Protein AF-A0A831L2P1-F1 (afdb_monomer_lite)

pLDDT: mean 89.71, std 12.16, range [40.91, 97.25]

Foldseek 3Di:
DDDDDDDLLVLLLVLLQCLVVDPDPVSNVVSLVSSAVSVVVLVVPPVSLVVSLVVLVPDDPVSNVSSCVSCVVRPVVNVVSNPDDDD

Secondary structure (DSSP, 8-state):
-------HHHHHHHHHHHGGG---HHHHHHHHHHHHHHHHHHHT-HHHHHHHHHHHHHS-HHHHHHHHHHHHHH-GGGGGTTTPPP-

Radius of gyration: 12.86 Å; chains: 1; bounding box: 35×36×32 Å

Structure (mmCIF, N/CA/C/O backbone):
data_AF-A0A831L2P1-F1
#
_entry.id   AF-A0A831L2P1-F1
#
loop_
_atom_site.group_PDB
_atom_site.id
_atom_site.type_symbol
_atom_site.label_atom_id
_atom_site.label_alt_id
_atom_site.label_comp_id
_atom_site.label_asym_id
_atom_site.label_entity_id
_atom_site.label_seq_id
_atom_site.pdbx_PDB_ins_code
_atom_site.Cartn_x
_atom_site.Cartn_y
_atom_site.Cartn_z
_atom_site.occupancy
_atom_site.B_iso_or_equiv
_atom_site.auth_seq_id
_atom_site.auth_comp_id
_atom_site.auth_asym_id
_atom_site.auth_atom_id
_atom_site.pdbx_PDB_model_num
ATOM 1 N N . TYR A 1 1 ? -3.470 -22.714 -20.855 1.00 65.56 1 TYR A N 1
ATOM 2 C CA . TYR A 1 1 ? -3.230 -22.768 -19.398 1.00 65.56 1 TYR A CA 1
ATOM 3 C C . TYR A 1 1 ? -3.878 -21.559 -18.740 1.00 65.56 1 TYR A C 1
ATOM 5 O O . TYR A 1 1 ? -3.532 -20.449 -19.116 1.00 65.56 1 TYR A O 1
ATOM 13 N N . ASN A 1 2 ? -4.807 -21.756 -17.796 1.00 81.56 2 ASN A N 1
ATOM 14 C CA . ASN A 1 2 ? -5.382 -20.666 -16.995 1.00 81.56 2 ASN A CA 1
ATOM 15 C C . ASN A 1 2 ? -4.628 -20.561 -15.668 1.00 81.56 2 ASN A C 1
ATOM 17 O O . ASN A 1 2 ? -4.731 -21.452 -14.826 1.00 81.56 2 ASN A O 1
ATOM 21 N N . ILE A 1 3 ? -3.868 -19.482 -15.489 1.00 87.69 3 ILE A N 1
ATOM 22 C CA . ILE A 1 3 ? -3.144 -19.204 -14.247 1.00 87.69 3 ILE A CA 1
ATOM 23 C C . ILE A 1 3 ? -4.005 -18.264 -13.404 1.00 87.69 3 ILE A C 1
ATOM 25 O O . ILE A 1 3 ? -4.401 -17.197 -13.866 1.00 87.69 3 ILE A O 1
ATOM 29 N N . ARG A 1 4 ? -4.293 -18.662 -12.162 1.00 90.31 4 ARG A N 1
ATOM 30 C CA . ARG A 1 4 ? -4.984 -17.809 -11.191 1.00 90.31 4 ARG A CA 1
ATOM 31 C C . ARG A 1 4 ? -3.953 -16.975 -10.442 1.00 90.31 4 ARG A C 1
ATOM 33 O O . ARG A 1 4 ? -3.062 -17.529 -9.802 1.00 90.31 4 ARG A O 1
ATOM 40 N N . VAL A 1 5 ? -4.092 -15.659 -10.510 1.00 89.69 5 VAL A N 1
ATOM 41 C CA . VAL A 1 5 ? -3.248 -14.699 -9.792 1.00 89.69 5 VAL A CA 1
ATOM 42 C C . VAL A 1 5 ? -4.133 -13.727 -9.014 1.00 89.69 5 VAL A C 1
ATOM 44 O O . VAL A 1 5 ? -5.270 -13.497 -9.425 1.00 89.69 5 VAL A O 1
ATOM 47 N N . PRO A 1 6 ? -3.658 -13.186 -7.880 1.00 91.75 6 PRO A N 1
ATOM 48 C CA . PRO A 1 6 ? -4.396 -12.154 -7.167 1.00 91.75 6 PRO A CA 1
ATOM 49 C C . PRO A 1 6 ? -4.525 -10.889 -8.018 1.00 91.75 6 PRO A C 1
ATOM 51 O O . PRO A 1 6 ? -3.628 -10.573 -8.805 1.00 91.75 6 PRO A O 1
ATOM 54 N N . GLU A 1 7 ? -5.599 -10.134 -7.785 1.00 95.44 7 GLU A N 1
ATOM 55 C CA . GLU A 1 7 ? -5.740 -8.787 -8.339 1.00 95.44 7 GLU A CA 1
ATOM 56 C C . GLU A 1 7 ? -4.527 -7.920 -7.949 1.00 95.44 7 GLU A C 1
ATOM 58 O O . GLU A 1 7 ? -4.033 -7.996 -6.810 1.00 95.44 7 GLU A O 1
ATOM 63 N N . PRO A 1 8 ? -4.016 -7.094 -8.873 1.00 95.56 8 PRO A N 1
ATOM 64 C CA . PRO A 1 8 ? -2.768 -6.371 -8.671 1.00 95.56 8 PRO A CA 1
ATOM 65 C C . PRO A 1 8 ? -2.853 -5.348 -7.526 1.00 95.56 8 PRO A C 1
ATOM 67 O O . PRO A 1 8 ? -1.875 -5.166 -6.802 1.00 95.56 8 PRO A O 1
ATOM 70 N N . GLU A 1 9 ? -4.016 -4.739 -7.289 1.00 96.06 9 GLU A N 1
ATOM 71 C CA . GLU A 1 9 ? -4.278 -3.821 -6.173 1.00 96.06 9 GLU A CA 1
ATOM 72 C C . GLU A 1 9 ? -4.136 -4.533 -4.826 1.00 96.06 9 GLU A C 1
ATOM 74 O O . GLU A 1 9 ? -3.427 -4.064 -3.931 1.00 96.06 9 GLU A O 1
ATOM 79 N N . VAL A 1 10 ? -4.765 -5.708 -4.703 1.00 96.31 10 VAL A N 1
ATOM 80 C CA . VAL A 1 10 ? -4.680 -6.555 -3.505 1.00 96.31 10 VAL A CA 1
ATOM 81 C C . VAL A 1 10 ? -3.227 -6.938 -3.255 1.00 96.31 10 VAL A C 1
ATOM 83 O O . VAL A 1 10 ? -2.744 -6.876 -2.121 1.00 96.31 10 VAL A O 1
ATOM 86 N N . PHE A 1 11 ? -2.503 -7.284 -4.319 1.00 97.00 11 PHE A N 1
ATOM 87 C CA . PHE A 1 11 ? -1.097 -7.636 -4.220 1.00 97.00 11 PHE A CA 1
ATOM 88 C C . PHE A 1 11 ? -0.242 -6.460 -3.731 1.00 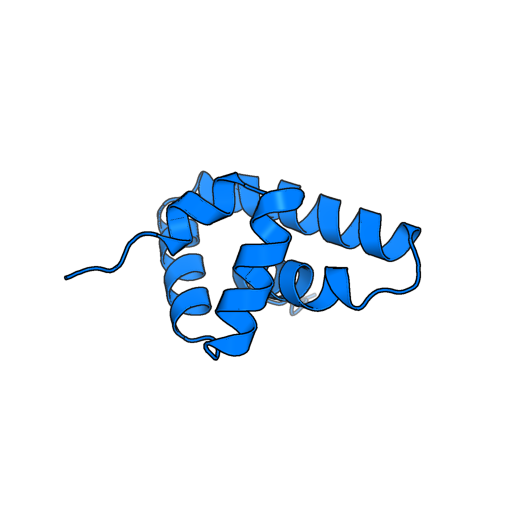97.00 11 PHE A C 1
ATOM 90 O O . PHE A 1 11 ? 0.548 -6.643 -2.806 1.00 97.00 11 PHE A O 1
ATOM 97 N N . VAL A 1 12 ? -0.426 -5.248 -4.264 1.00 96.12 12 VAL A N 1
ATOM 98 C CA . VAL A 1 12 ? 0.290 -4.040 -3.804 1.00 96.12 12 VAL A CA 1
ATOM 99 C C . VAL A 1 12 ? 0.014 -3.759 -2.323 1.00 96.12 12 VAL A C 1
ATOM 101 O O . VAL A 1 12 ? 0.958 -3.592 -1.544 1.00 96.12 12 VAL A O 1
ATOM 104 N N . LEU A 1 13 ? -1.257 -3.759 -1.907 1.00 95.69 13 LEU A N 1
ATOM 105 C CA . LEU A 1 13 ? -1.642 -3.509 -0.513 1.00 95.69 13 LEU A CA 1
ATOM 106 C C . LEU A 1 13 ? -1.048 -4.559 0.436 1.00 95.69 13 LEU A C 1
ATOM 108 O O . LEU A 1 13 ? -0.506 -4.213 1.492 1.00 95.69 13 LEU A O 1
ATOM 112 N N . LEU A 1 14 ? -1.064 -5.834 0.033 1.00 96.62 14 LEU A N 1
ATOM 113 C CA . LEU A 1 14 ? -0.436 -6.920 0.781 1.00 96.62 14 LEU A CA 1
ATOM 114 C C . LEU A 1 14 ? 1.076 -6.705 0.918 1.00 96.62 14 LEU A C 1
ATOM 116 O O . LEU A 1 14 ? 1.618 -6.865 2.014 1.00 96.62 14 LEU A O 1
ATOM 120 N N . LYS A 1 15 ? 1.764 -6.320 -0.164 1.00 96.25 15 LYS A N 1
ATOM 121 C CA . LYS A 1 15 ? 3.212 -6.064 -0.144 1.00 96.25 15 LYS A CA 1
ATOM 122 C C . LYS A 1 15 ? 3.579 -4.970 0.844 1.00 96.25 15 LYS A C 1
ATOM 124 O O . LYS A 1 15 ? 4.481 -5.172 1.656 1.00 96.25 15 LYS A O 1
ATOM 129 N N . LEU A 1 16 ? 2.829 -3.872 0.861 1.00 95.44 16 LEU A N 1
ATOM 130 C CA . LEU A 1 16 ? 3.025 -2.787 1.824 1.00 95.44 16 LEU A CA 1
ATOM 131 C C . LEU A 1 16 ? 2.764 -3.232 3.269 1.00 95.44 16 LEU A C 1
ATOM 133 O O . LEU A 1 16 ? 3.462 -2.795 4.185 1.00 95.44 16 LEU A O 1
ATOM 137 N N . LEU A 1 17 ? 1.802 -4.131 3.488 1.00 95.44 17 LEU A N 1
ATOM 138 C CA . LEU A 1 17 ? 1.490 -4.653 4.817 1.00 95.44 17 LEU A CA 1
ATOM 139 C C . LEU A 1 17 ? 2.595 -5.576 5.366 1.00 95.44 17 LEU A C 1
ATOM 141 O O . LEU A 1 17 ? 2.908 -5.517 6.561 1.00 95.44 17 LEU A O 1
ATOM 145 N N . ILE A 1 18 ? 3.190 -6.422 4.516 1.00 95.88 18 ILE A N 1
ATOM 146 C CA . ILE A 1 18 ? 4.186 -7.425 4.935 1.00 95.88 18 ILE A CA 1
ATOM 147 C C . ILE A 1 18 ? 5.629 -6.918 4.916 1.00 95.88 18 ILE A C 1
ATOM 149 O O . ILE A 1 18 ? 6.445 -7.439 5.674 1.00 95.88 18 ILE A O 1
ATOM 153 N N . LEU A 1 19 ? 5.953 -5.910 4.100 1.00 95.19 19 LEU A N 1
ATOM 154 C CA . LEU A 1 19 ? 7.288 -5.306 3.995 1.00 95.19 19 LEU A CA 1
ATOM 155 C C . LEU A 1 19 ? 7.951 -5.040 5.362 1.00 95.19 19 LEU A C 1
ATOM 157 O O . LEU A 1 19 ? 9.065 -5.526 5.573 1.00 95.19 19 LEU A O 1
ATOM 161 N N . PRO A 1 20 ? 7.298 -4.379 6.342 1.00 93.56 20 PRO A N 1
ATOM 162 C CA . PRO A 1 20 ? 7.906 -4.115 7.651 1.00 93.56 20 PRO A CA 1
ATOM 163 C C . PRO A 1 20 ? 8.095 -5.371 8.517 1.00 93.56 20 PRO A C 1
ATOM 165 O O . PRO A 1 20 ? 8.737 -5.298 9.559 1.00 93.56 20 PRO A O 1
ATOM 168 N N . ARG A 1 21 ? 7.517 -6.514 8.127 1.00 94.31 21 ARG A N 1
ATOM 169 C CA . ARG A 1 21 ? 7.644 -7.805 8.825 1.00 94.31 21 ARG A CA 1
ATOM 170 C C . ARG A 1 21 ? 8.753 -8.684 8.235 1.00 94.31 21 ARG A C 1
ATOM 172 O O . ARG A 1 21 ? 9.096 -9.707 8.822 1.00 94.31 21 ARG A O 1
ATOM 179 N N . ARG A 1 22 ? 9.317 -8.325 7.075 1.00 95.00 22 ARG A N 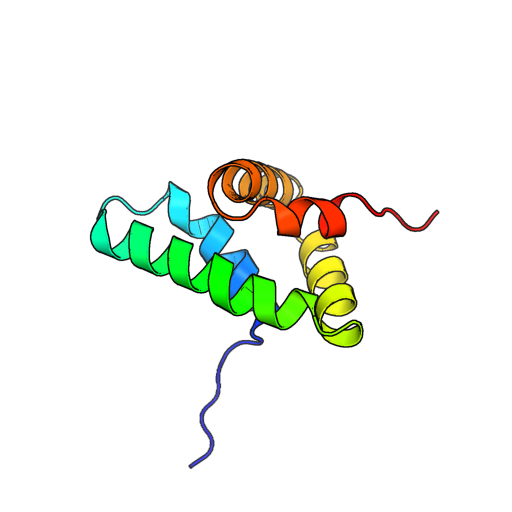1
ATOM 180 C CA . ARG A 1 22 ? 10.416 -9.076 6.450 1.00 95.00 22 ARG A CA 1
ATOM 181 C C . ARG A 1 22 ? 11.708 -8.861 7.232 1.00 95.00 22 ARG A C 1
ATOM 183 O O . ARG A 1 22 ? 12.127 -7.720 7.381 1.00 95.00 22 ARG A O 1
ATOM 190 N N . LYS A 1 23 ? 12.350 -9.943 7.684 1.00 95.25 23 LYS A N 1
ATOM 191 C CA . LYS A 1 23 ? 13.702 -9.913 8.280 1.00 95.25 23 LYS A CA 1
ATOM 192 C C . LYS A 1 23 ? 14.799 -9.840 7.211 1.00 95.25 23 LYS A C 1
ATOM 194 O O . LYS A 1 23 ? 15.775 -9.125 7.377 1.00 95.25 23 LYS A O 1
ATOM 199 N N . ASP A 1 24 ? 14.589 -10.547 6.106 1.00 97.25 24 ASP A N 1
ATOM 200 C CA . ASP A 1 24 ? 15.486 -10.598 4.952 1.00 97.25 24 ASP A CA 1
ATOM 201 C C . ASP A 1 24 ? 15.433 -9.286 4.149 1.00 97.25 24 ASP A C 1
ATOM 203 O O . ASP A 1 24 ? 14.366 -8.878 3.674 1.00 97.25 24 ASP A O 1
ATOM 207 N N . ASN A 1 25 ? 16.590 -8.633 4.007 1.00 94.81 25 ASN A N 1
ATOM 208 C CA . ASN A 1 25 ? 16.712 -7.347 3.321 1.00 94.81 25 ASN A CA 1
ATOM 209 C C . ASN A 1 25 ? 16.438 -7.449 1.815 1.00 94.81 25 ASN A C 1
ATOM 211 O O . ASN A 1 25 ? 15.752 -6.580 1.278 1.00 94.81 25 ASN A O 1
ATOM 215 N N . ALA A 1 26 ? 16.890 -8.508 1.139 1.00 96.06 26 ALA A N 1
ATOM 216 C CA . ALA A 1 26 ? 16.663 -8.683 -0.295 1.00 96.06 26 ALA A CA 1
ATOM 217 C C . ALA A 1 26 ? 15.167 -8.857 -0.597 1.00 96.06 26 ALA A C 1
ATOM 219 O O . ALA A 1 26 ? 14.618 -8.213 -1.495 1.00 96.06 26 ALA A O 1
ATOM 220 N N . LYS A 1 27 ? 14.462 -9.654 0.216 1.00 94.88 27 LYS A N 1
ATOM 221 C CA . LYS A 1 27 ? 13.000 -9.804 0.123 1.00 94.88 27 LYS A CA 1
ATOM 222 C C . LYS A 1 27 ? 12.280 -8.493 0.422 1.00 94.88 27 LYS A C 1
ATOM 224 O O . LYS A 1 27 ? 11.314 -8.173 -0.266 1.00 94.88 27 LYS A O 1
ATOM 229 N N . ARG A 1 28 ? 12.754 -7.719 1.405 1.00 95.75 28 ARG A N 1
ATOM 230 C CA . ARG A 1 28 ? 12.188 -6.401 1.733 1.00 95.75 28 ARG A CA 1
ATOM 231 C C . ARG A 1 28 ? 12.344 -5.413 0.575 1.00 95.75 28 ARG A C 1
ATOM 233 O O . ARG A 1 28 ? 11.370 -4.756 0.221 1.00 95.75 28 ARG A O 1
ATOM 240 N N . MET A 1 29 ? 13.530 -5.339 -0.034 1.00 95.38 29 MET A N 1
ATOM 241 C CA . MET A 1 29 ? 13.792 -4.492 -1.204 1.00 95.38 29 MET A CA 1
ATOM 242 C C . MET A 1 29 ? 12.925 -4.897 -2.393 1.00 95.38 29 MET A C 1
ATOM 244 O O . MET A 1 29 ? 12.320 -4.036 -3.027 1.00 95.38 29 MET A O 1
ATOM 248 N N . LYS A 1 30 ? 12.802 -6.204 -2.654 1.00 95.44 30 LYS A N 1
ATOM 249 C CA . LYS A 1 30 ? 11.925 -6.726 -3.706 1.00 95.44 30 LYS A CA 1
ATOM 250 C C . LYS A 1 30 ? 10.465 -6.343 -3.465 1.00 95.44 30 LYS A C 1
ATOM 252 O O . LYS A 1 30 ? 9.827 -5.820 -4.371 1.00 95.44 30 LYS A O 1
ATOM 257 N N . ASP A 1 31 ? 9.947 -6.554 -2.253 1.00 96.12 31 ASP A N 1
ATOM 258 C CA . ASP A 1 31 ? 8.568 -6.193 -1.904 1.00 96.12 31 ASP A CA 1
ATOM 259 C C . ASP A 1 31 ? 8.334 -4.668 -2.053 1.00 96.12 31 ASP A C 1
ATOM 261 O O . ASP A 1 31 ? 7.297 -4.265 -2.582 1.00 96.12 31 ASP A O 1
ATOM 265 N N . ALA A 1 32 ? 9.306 -3.826 -1.668 1.00 95.19 32 ALA A N 1
ATOM 266 C CA . ALA A 1 32 ? 9.247 -2.368 -1.835 1.00 95.19 32 ALA A CA 1
ATOM 267 C C . ALA A 1 32 ? 9.232 -1.945 -3.311 1.00 95.19 32 ALA A C 1
ATOM 269 O O . ALA A 1 32 ? 8.381 -1.156 -3.723 1.00 95.19 32 ALA A O 1
ATOM 270 N N . TYR A 1 33 ? 10.151 -2.498 -4.107 1.00 95.69 33 TYR A N 1
ATOM 271 C CA . TYR A 1 33 ? 10.241 -2.229 -5.538 1.00 95.69 33 TYR A CA 1
ATOM 272 C C . TYR A 1 33 ? 8.950 -2.625 -6.253 1.00 95.69 33 TYR A C 1
ATOM 274 O O . TYR A 1 33 ? 8.407 -1.820 -7.005 1.00 95.69 33 TYR A O 1
ATOM 282 N N . THR A 1 34 ? 8.421 -3.822 -5.971 1.00 95.06 34 THR A N 1
ATOM 283 C CA . THR A 1 34 ? 7.161 -4.306 -6.549 1.00 95.06 34 THR A CA 1
ATOM 284 C C . THR A 1 34 ? 5.980 -3.422 -6.164 1.00 95.06 34 THR A C 1
ATOM 286 O O . THR A 1 34 ? 5.211 -3.038 -7.040 1.00 95.06 34 THR A O 1
ATOM 289 N N . ALA A 1 35 ? 5.832 -3.074 -4.881 1.00 94.88 35 ALA A N 1
ATOM 290 C CA . ALA A 1 35 ? 4.738 -2.210 -4.435 1.00 94.88 35 ALA A CA 1
ATOM 291 C C . ALA A 1 35 ? 4.785 -0.836 -5.115 1.00 94.88 35 ALA A C 1
ATOM 293 O O . ALA A 1 35 ? 3.743 -0.318 -5.507 1.00 94.88 35 ALA A O 1
ATOM 294 N N . ARG A 1 36 ? 5.988 -0.278 -5.295 1.00 94.44 36 ARG A N 1
ATOM 295 C CA . ARG A 1 36 ? 6.187 0.995 -5.986 1.00 94.44 36 ARG A CA 1
ATOM 296 C C . ARG A 1 36 ? 5.866 0.893 -7.475 1.00 94.44 36 ARG A C 1
ATOM 298 O O . ARG A 1 36 ? 4.998 1.610 -7.943 1.00 94.44 36 ARG A O 1
ATOM 305 N N . THR A 1 37 ? 6.526 0.001 -8.210 1.00 94.69 37 THR A N 1
ATOM 306 C CA . THR A 1 37 ? 6.369 -0.085 -9.676 1.00 94.69 37 THR A CA 1
ATOM 307 C C . THR A 1 37 ? 4.955 -0.474 -10.091 1.00 94.69 37 THR A C 1
ATOM 309 O O . THR A 1 37 ? 4.356 0.193 -10.934 1.00 94.69 37 THR A O 1
ATOM 312 N N . LEU A 1 38 ? 4.391 -1.520 -9.479 1.00 95.12 38 LEU A N 1
ATOM 313 C CA . LEU A 1 38 ? 3.025 -1.936 -9.785 1.00 95.12 38 LEU A CA 1
ATOM 314 C C . LEU A 1 38 ? 2.016 -0.899 -9.286 1.00 95.12 38 LEU A C 1
ATOM 316 O O . LEU A 1 38 ? 1.083 -0.568 -10.007 1.00 95.12 38 LEU A O 1
ATOM 320 N N . GLY A 1 39 ? 2.236 -0.332 -8.097 1.00 94.06 39 GLY A N 1
ATOM 321 C CA . GLY A 1 39 ? 1.412 0.750 -7.569 1.00 94.06 39 GLY A CA 1
ATOM 322 C C . GLY A 1 39 ? 1.359 1.943 -8.521 1.00 94.06 39 GLY A C 1
ATOM 323 O O . GLY A 1 39 ? 0.272 2.329 -8.932 1.00 94.06 39 GLY A O 1
ATOM 324 N N . GLU A 1 40 ? 2.511 2.483 -8.933 1.00 93.88 40 GLU A N 1
ATOM 325 C CA . GLU A 1 40 ? 2.626 3.601 -9.885 1.00 93.88 40 GLU A CA 1
ATOM 326 C C . GLU A 1 40 ? 1.907 3.311 -11.208 1.00 93.88 40 GLU A C 1
ATOM 328 O O . GLU A 1 40 ? 1.234 4.191 -11.749 1.00 93.88 40 GLU A O 1
ATOM 333 N N . PHE A 1 41 ? 2.009 2.080 -11.717 1.00 94.31 41 PHE A N 1
ATOM 334 C CA . PHE A 1 41 ? 1.275 1.655 -12.907 1.00 94.31 41 PHE A CA 1
ATOM 335 C C . PHE A 1 41 ? -0.244 1.703 -12.694 1.00 94.31 41 PHE A C 1
ATOM 337 O O . PHE A 1 41 ? -0.957 2.289 -13.511 1.00 94.31 41 PHE A O 1
ATOM 344 N N . LEU A 1 42 ? -0.736 1.144 -11.584 1.00 94.38 42 LEU A N 1
ATOM 345 C CA . LEU A 1 42 ? -2.162 1.157 -11.246 1.00 94.38 42 LEU A CA 1
ATOM 346 C C . LEU A 1 42 ? -2.678 2.582 -11.032 1.00 94.38 42 LEU A C 1
ATOM 348 O O . LEU A 1 42 ? -3.801 2.884 -11.419 1.00 94.38 42 LEU A O 1
ATOM 352 N N . LEU A 1 43 ? -1.857 3.494 -10.494 1.00 91.12 43 LEU A N 1
ATOM 353 C CA . LEU A 1 43 ? -2.287 4.874 -10.249 1.00 91.12 43 LEU A CA 1
ATOM 354 C C . LEU A 1 43 ? -2.610 5.610 -11.538 1.00 91.12 43 LEU A C 1
ATOM 356 O O . LEU A 1 43 ? -3.489 6.466 -11.532 1.00 91.12 43 LEU A O 1
ATOM 360 N N . LYS A 1 44 ? -1.932 5.293 -12.641 1.00 92.88 44 LYS A N 1
ATOM 361 C CA . LYS A 1 44 ? -2.187 5.918 -13.946 1.00 92.88 44 LYS A CA 1
ATOM 362 C C . LYS A 1 44 ? -3.535 5.505 -14.552 1.00 92.88 44 LYS A C 1
ATOM 364 O O . LYS A 1 44 ? -3.944 6.091 -15.547 1.00 92.88 44 LYS A O 1
ATOM 369 N N . ARG A 1 45 ? -4.226 4.526 -13.962 1.00 94.31 45 ARG A N 1
ATOM 370 C CA . ARG A 1 45 ? -5.514 3.999 -14.421 1.00 94.31 45 ARG A CA 1
ATOM 371 C C . ARG A 1 45 ? -6.608 4.345 -13.414 1.00 94.31 45 ARG A C 1
ATOM 373 O O . ARG A 1 45 ? -6.552 3.919 -12.263 1.00 94.31 45 ARG A O 1
ATOM 380 N N . ILE A 1 46 ? -7.575 5.163 -13.830 1.00 92.75 46 ILE A N 1
ATOM 381 C CA . ILE A 1 46 ? -8.601 5.718 -12.933 1.00 92.75 46 ILE A CA 1
ATOM 382 C C . ILE A 1 46 ? -9.457 4.618 -12.283 1.00 92.75 46 ILE A C 1
ATOM 384 O O . ILE A 1 46 ? -9.645 4.637 -11.070 1.00 92.75 46 ILE A O 1
ATOM 388 N N . ASP A 1 47 ? -9.888 3.624 -13.058 1.00 94.44 47 ASP A N 1
ATOM 389 C CA . ASP A 1 47 ? -10.666 2.464 -12.610 1.00 94.44 47 ASP A CA 1
ATOM 390 C C . ASP A 1 47 ? -9.919 1.675 -11.527 1.00 94.44 47 ASP A C 1
ATOM 392 O O . ASP A 1 47 ? -10.448 1.403 -10.449 1.00 94.44 47 ASP A O 1
ATOM 396 N N . ARG A 1 48 ? -8.639 1.391 -11.781 1.00 95.19 48 ARG A N 1
ATOM 397 C CA . ARG A 1 48 ? -7.762 0.637 -10.878 1.00 95.19 48 ARG A CA 1
ATOM 398 C C . ARG A 1 48 ? -7.450 1.415 -9.609 1.00 95.19 48 ARG A C 1
ATOM 400 O O . ARG A 1 48 ? -7.454 0.856 -8.515 1.00 95.19 48 ARG A O 1
ATOM 407 N N . ARG A 1 49 ? -7.233 2.726 -9.731 1.00 93.62 49 ARG A N 1
ATOM 408 C CA . ARG A 1 49 ? -7.033 3.622 -8.589 1.00 93.62 49 ARG A CA 1
ATOM 409 C C . ARG A 1 49 ? -8.252 3.627 -7.666 1.00 93.62 49 ARG A C 1
ATOM 411 O O . ARG A 1 49 ? -8.076 3.473 -6.459 1.00 93.62 49 ARG A O 1
ATOM 418 N N . VAL A 1 50 ? -9.455 3.783 -8.223 1.00 93.25 50 VAL A N 1
ATOM 419 C CA . VAL A 1 50 ? -10.714 3.761 -7.460 1.00 93.25 50 VAL A CA 1
ATOM 420 C C . VAL A 1 50 ? -10.902 2.401 -6.791 1.00 93.25 50 VAL A C 1
ATOM 422 O O . VAL A 1 50 ? -11.164 2.341 -5.593 1.00 93.25 50 VAL A O 1
ATOM 425 N N . PHE A 1 51 ? -10.670 1.306 -7.516 1.00 94.75 51 PHE A N 1
ATOM 426 C CA . PHE A 1 51 ? -10.792 -0.035 -6.950 1.00 94.75 51 PHE A CA 1
ATOM 427 C C . PHE A 1 51 ? -9.798 -0.288 -5.805 1.00 94.75 51 PHE A C 1
ATOM 429 O O . PHE A 1 51 ? -10.187 -0.761 -4.737 1.00 94.75 51 PHE A O 1
ATOM 436 N N . MET A 1 52 ? -8.530 0.107 -5.968 1.00 94.56 52 MET A N 1
ATOM 437 C CA . MET A 1 52 ? -7.526 0.001 -4.904 1.00 94.56 52 MET A CA 1
ATOM 438 C C . MET A 1 52 ? -7.909 0.812 -3.665 1.00 94.56 52 MET A C 1
ATOM 440 O O . MET A 1 52 ? -7.626 0.399 -2.538 1.00 94.56 52 MET A O 1
ATOM 444 N N . GLN A 1 53 ? -8.546 1.966 -3.861 1.00 93.44 53 GLN A N 1
ATOM 445 C CA . GLN A 1 53 ? -9.037 2.794 -2.772 1.00 93.44 53 GLN A CA 1
ATOM 446 C C . GLN A 1 53 ? -10.186 2.122 -2.017 1.00 93.44 53 GLN A C 1
ATOM 448 O O . GLN A 1 53 ? -10.167 2.114 -0.785 1.00 93.44 53 GLN A O 1
ATOM 453 N N . THR A 1 54 ? -11.146 1.532 -2.734 1.00 94.56 54 THR A N 1
ATOM 454 C CA . THR A 1 54 ? -12.232 0.738 -2.143 1.00 94.56 54 THR A CA 1
ATOM 455 C C . THR A 1 54 ? -11.663 -0.401 -1.300 1.00 94.56 54 THR A C 1
ATOM 457 O O . THR A 1 54 ? -11.923 -0.453 -0.098 1.00 94.56 54 THR A O 1
ATOM 460 N N . LEU A 1 55 ? -10.768 -1.210 -1.880 1.00 95.06 55 LEU A N 1
ATOM 461 C CA . LEU A 1 55 ? -10.091 -2.299 -1.170 1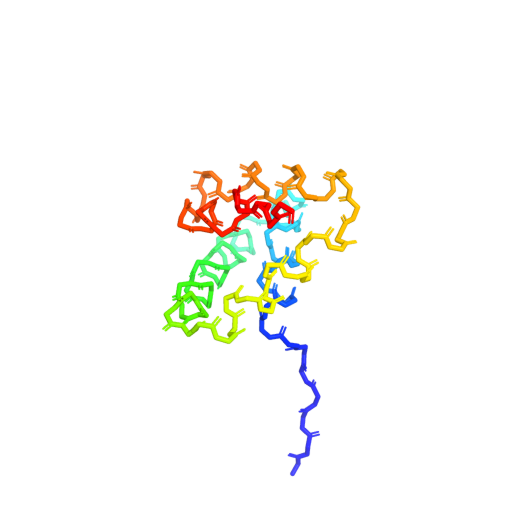.00 95.06 55 LEU A CA 1
ATOM 462 C C . LEU A 1 55 ? -9.360 -1.801 0.081 1.00 95.06 55 LEU A C 1
ATOM 464 O O . LEU A 1 55 ? -9.466 -2.402 1.145 1.00 95.06 55 LEU A O 1
ATOM 468 N N . PHE A 1 56 ? -8.629 -0.685 -0.015 1.00 94.06 56 PHE A N 1
ATOM 469 C CA . PHE A 1 56 ? -7.940 -0.098 1.134 1.00 94.06 56 PHE A CA 1
ATOM 470 C C . PHE A 1 56 ? -8.911 0.328 2.245 1.00 94.06 56 PHE A C 1
ATOM 472 O O . PHE A 1 56 ? -8.616 0.132 3.428 1.00 94.06 56 PHE A O 1
ATOM 479 N N . ASN A 1 57 ? -10.049 0.923 1.883 1.00 93.69 57 ASN A N 1
ATOM 480 C CA . ASN A 1 57 ? -11.038 1.424 2.834 1.00 93.69 57 ASN A CA 1
ATOM 481 C C . ASN A 1 57 ? -11.744 0.297 3.601 1.00 93.69 57 ASN A C 1
ATOM 483 O O . ASN A 1 57 ? -12.073 0.504 4.772 1.00 93.69 57 ASN A O 1
ATOM 487 N N . GLU A 1 58 ? -11.890 -0.876 2.985 1.00 95.00 58 GLU A N 1
ATOM 488 C CA . GLU A 1 58 ? -12.447 -2.094 3.590 1.00 95.00 58 GLU A CA 1
ATOM 489 C C . GLU A 1 58 ? -11.484 -2.782 4.572 1.00 95.00 58 GLU A C 1
ATOM 491 O O . GLU A 1 58 ? -11.913 -3.541 5.442 1.00 95.00 58 GLU A O 1
ATOM 496 N N . LEU A 1 59 ? -10.174 -2.508 4.492 1.00 94.44 59 LEU A N 1
ATOM 497 C CA . LEU A 1 59 ? -9.203 -3.120 5.404 1.00 94.44 59 LEU A CA 1
ATOM 498 C C . LEU A 1 59 ? -9.417 -2.671 6.861 1.00 94.44 59 LEU A C 1
ATOM 500 O O . LEU A 1 59 ? -9.763 -1.514 7.114 1.00 94.44 59 LEU A O 1
ATOM 504 N N . PRO A 1 60 ? -9.073 -3.504 7.862 1.00 96.50 60 PRO A N 1
ATOM 505 C CA . PRO A 1 60 ? -9.082 -3.092 9.263 1.00 96.50 60 PRO A CA 1
ATOM 506 C C . PRO A 1 60 ? -8.244 -1.828 9.512 1.00 96.50 60 PRO A C 1
ATOM 508 O O . PRO A 1 60 ? -7.155 -1.663 8.952 1.00 96.50 60 PRO A O 1
ATOM 511 N N . LYS A 1 61 ? -8.684 -0.950 10.424 1.00 93.56 61 LYS A N 1
ATOM 512 C CA . LYS A 1 61 ? -8.006 0.337 10.702 1.00 93.56 61 LYS A CA 1
ATOM 513 C C . LYS A 1 61 ? -6.530 0.185 11.079 1.00 93.56 61 LYS A C 1
ATOM 515 O O . LYS A 1 61 ? -5.701 1.001 10.671 1.00 93.56 61 LYS A O 1
ATOM 520 N N . GLY A 1 62 ? -6.175 -0.884 11.797 1.00 95.19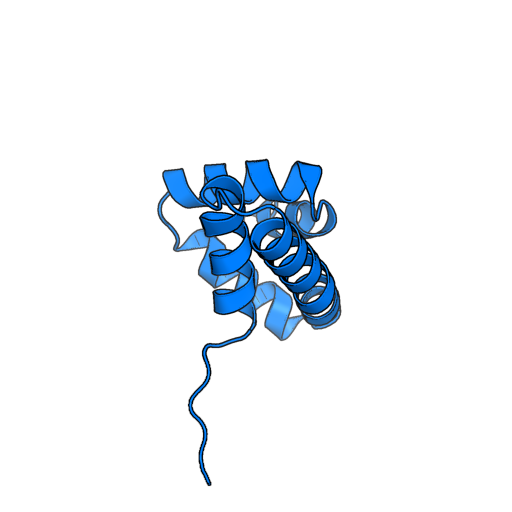 62 GLY A N 1
ATOM 521 C CA . GLY A 1 62 ? -4.780 -1.200 12.115 1.00 95.19 62 GLY A CA 1
ATOM 522 C C . GLY A 1 62 ? -3.924 -1.453 10.867 1.00 95.19 62 GLY A C 1
ATOM 523 O O . GLY A 1 62 ? -2.780 -0.999 10.792 1.00 95.19 62 GLY A O 1
ATOM 524 N N . TRP A 1 63 ? -4.486 -2.118 9.855 1.00 96.06 63 TRP A N 1
ATOM 525 C CA . TRP A 1 63 ? -3.804 -2.391 8.589 1.00 96.06 63 TRP A CA 1
ATOM 526 C C . TRP A 1 63 ? -3.724 -1.137 7.724 1.00 96.06 63 TRP A C 1
ATOM 528 O O . TRP A 1 63 ? -2.644 -0.833 7.219 1.00 96.06 63 TRP A O 1
ATOM 538 N N . GLN A 1 64 ? -4.799 -0.342 7.658 1.00 94.56 64 GLN A N 1
ATOM 539 C CA . GLN A 1 64 ? -4.785 0.971 7.000 1.00 94.56 64 GLN A CA 1
ATOM 540 C C . GLN A 1 64 ? -3.662 1.862 7.558 1.00 94.56 64 GLN A C 1
ATOM 542 O O . GLN A 1 64 ? -2.879 2.441 6.801 1.00 94.56 64 GLN A O 1
ATOM 547 N N . LYS A 1 65 ? -3.526 1.933 8.893 1.00 93.12 65 LYS A N 1
ATOM 548 C CA . LYS A 1 65 ? -2.461 2.697 9.568 1.00 93.12 65 LYS A CA 1
ATOM 549 C C . LYS A 1 65 ? -1.070 2.175 9.203 1.00 93.12 65 LYS A C 1
ATOM 551 O O . LYS A 1 65 ? -0.176 2.975 8.924 1.00 93.12 65 LYS A O 1
ATOM 556 N N . LYS A 1 66 ? -0.884 0.850 9.170 1.00 94.31 66 LYS A N 1
ATOM 557 C CA . LYS A 1 66 ? 0.400 0.232 8.811 1.00 94.31 66 LYS A CA 1
ATOM 558 C C . LYS A 1 66 ? 0.782 0.536 7.363 1.00 94.31 66 LYS A C 1
ATOM 560 O O . LYS A 1 66 ? 1.890 1.006 7.126 1.00 94.31 66 LYS A O 1
ATOM 565 N N . ILE A 1 67 ? -0.144 0.343 6.425 1.00 94.62 67 ILE A N 1
ATOM 566 C CA . ILE A 1 67 ? 0.067 0.619 4.999 1.00 94.62 67 ILE A CA 1
ATOM 567 C C . ILE A 1 67 ? 0.396 2.099 4.788 1.00 94.62 67 ILE A C 1
ATOM 569 O O . ILE A 1 67 ? 1.382 2.402 4.120 1.00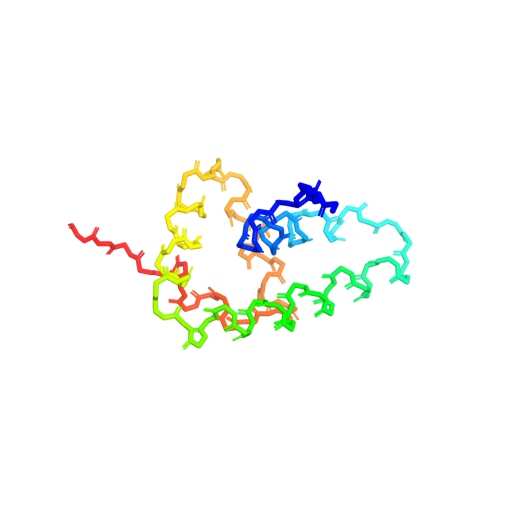 94.62 67 ILE A O 1
ATOM 573 N N . ARG A 1 68 ? -0.337 3.028 5.421 1.00 93.12 68 ARG A N 1
ATOM 574 C CA . ARG A 1 68 ? -0.017 4.469 5.373 1.00 93.12 68 ARG A CA 1
ATOM 575 C C . ARG A 1 68 ? 1.394 4.762 5.881 1.00 93.12 68 ARG A C 1
ATOM 577 O O . ARG A 1 68 ? 2.125 5.513 5.244 1.00 93.12 68 ARG A O 1
ATOM 584 N N . SER A 1 69 ? 1.786 4.163 7.005 1.00 93.00 69 SER A N 1
ATOM 585 C CA . SER A 1 69 ? 3.125 4.346 7.576 1.00 93.00 69 SER A CA 1
ATOM 586 C C . SER A 1 69 ? 4.230 3.862 6.638 1.00 93.00 69 SER A C 1
ATOM 588 O O . SER A 1 69 ? 5.241 4.540 6.507 1.00 93.00 69 SER A O 1
ATOM 590 N N . VAL A 1 70 ? 4.051 2.707 5.995 1.00 93.50 70 VAL A N 1
ATOM 591 C CA . VAL A 1 70 ? 5.041 2.142 5.063 1.00 93.50 70 VAL A CA 1
ATOM 592 C C . VAL A 1 70 ? 5.089 2.954 3.767 1.00 93.50 70 VAL A C 1
ATOM 594 O O . VAL A 1 70 ? 6.168 3.252 3.260 1.00 93.50 70 VAL A O 1
ATOM 597 N N . SER A 1 71 ? 3.927 3.374 3.266 1.00 92.44 71 SER A N 1
ATOM 598 C CA . SER A 1 71 ? 3.813 4.142 2.022 1.00 92.44 71 SER A CA 1
ATOM 599 C C . SER A 1 71 ? 4.531 5.487 2.110 1.00 92.44 71 SER A C 1
ATOM 601 O O . SER A 1 71 ? 5.199 5.861 1.158 1.00 92.44 71 SER A O 1
ATOM 603 N N . LYS A 1 72 ? 4.511 6.168 3.265 1.00 90.38 72 LYS A N 1
ATOM 604 C CA . LYS A 1 72 ? 5.285 7.409 3.479 1.00 90.38 72 LYS A CA 1
ATOM 605 C C . LYS A 1 72 ? 6.767 7.284 3.117 1.00 90.38 72 LYS A C 1
ATOM 607 O O . LYS A 1 72 ? 7.329 8.233 2.590 1.00 90.38 72 LYS A O 1
ATOM 612 N N . ASN A 1 73 ? 7.371 6.126 3.370 1.00 87.62 73 ASN A N 1
ATOM 613 C CA . ASN A 1 73 ? 8.810 5.932 3.188 1.00 87.62 73 ASN A CA 1
ATOM 614 C C . ASN A 1 73 ? 9.158 5.294 1.838 1.00 87.62 73 ASN A C 1
ATOM 616 O O . ASN A 1 73 ? 10.244 5.517 1.317 1.00 87.62 73 ASN A O 1
ATOM 620 N N . HIS A 1 74 ? 8.261 4.472 1.287 1.00 87.00 74 HIS A N 1
ATOM 621 C CA . HIS A 1 74 ? 8.566 3.638 0.119 1.00 87.00 74 HIS A CA 1
ATOM 622 C C . HIS A 1 74 ? 7.746 3.980 -1.124 1.00 87.00 74 HIS A C 1
ATOM 624 O O . HIS A 1 74 ? 8.190 3.701 -2.237 1.00 87.00 74 HIS A O 1
ATOM 630 N N . PHE A 1 75 ? 6.557 4.558 -0.951 1.00 87.19 75 PHE A N 1
ATOM 631 C CA . PHE A 1 75 ? 5.664 4.895 -2.052 1.00 87.19 75 PHE A CA 1
ATOM 632 C C . PHE A 1 75 ? 4.705 6.055 -1.690 1.00 87.19 75 PHE A C 1
ATOM 634 O O . PHE A 1 75 ? 3.510 5.831 -1.468 1.00 87.19 75 PHE A O 1
ATOM 641 N N . PRO A 1 76 ? 5.208 7.307 -1.603 1.00 87.06 76 PRO A N 1
ATOM 642 C CA . PRO A 1 76 ? 4.420 8.449 -1.129 1.00 87.06 76 PRO A CA 1
ATOM 643 C C . PRO A 1 76 ? 3.193 8.760 -1.989 1.00 87.06 76 PRO A C 1
ATOM 645 O O . PRO A 1 76 ? 2.174 9.167 -1.444 1.00 87.06 76 PRO A O 1
ATOM 648 N N . A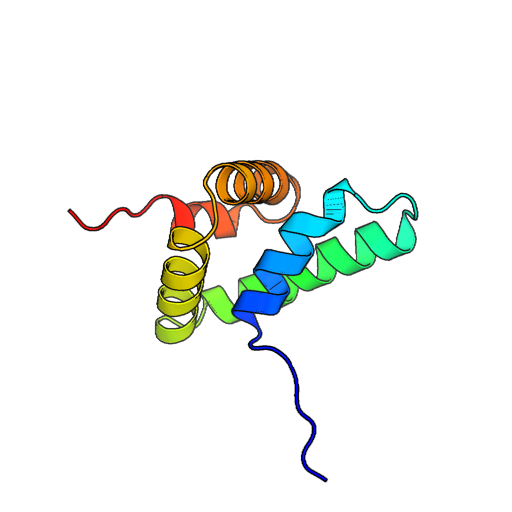LA A 1 77 ? 3.256 8.507 -3.301 1.00 85.25 77 ALA A N 1
ATOM 649 C CA . ALA A 1 77 ? 2.150 8.761 -4.229 1.00 85.25 77 ALA A CA 1
ATOM 650 C C . ALA A 1 77 ? 0.879 7.953 -3.901 1.00 85.25 77 ALA A C 1
ATOM 652 O O . ALA A 1 77 ? -0.226 8.363 -4.247 1.00 85.25 77 ALA A O 1
ATOM 653 N N . LEU A 1 78 ? 0.998 6.832 -3.174 1.00 82.75 78 LEU A N 1
ATOM 654 C CA . LEU A 1 78 ? -0.176 6.104 -2.686 1.00 82.75 78 LEU A CA 1
ATOM 655 C C . LEU A 1 78 ? -0.985 6.920 -1.669 1.00 82.75 78 LEU A C 1
ATOM 657 O O . LEU A 1 78 ? -2.190 6.717 -1.526 1.00 82.75 78 LEU A O 1
ATOM 661 N N . LEU A 1 79 ? -0.337 7.834 -0.941 1.00 83.25 79 LEU A N 1
ATOM 662 C CA . LEU A 1 79 ? -0.979 8.613 0.116 1.00 83.25 79 LEU A CA 1
ATOM 663 C C . LEU A 1 79 ? -2.061 9.544 -0.418 1.00 83.25 79 LEU A C 1
ATOM 665 O O . LEU A 1 79 ? -3.003 9.839 0.313 1.00 83.25 79 LEU A O 1
ATOM 669 N N . ASP A 1 80 ? -1.957 9.966 -1.673 1.00 74.44 80 ASP A N 1
ATOM 670 C CA . ASP A 1 80 ? -2.929 10.866 -2.287 1.00 74.44 80 ASP A CA 1
ATOM 671 C C . ASP A 1 80 ? -4.253 10.158 -2.601 1.00 74.44 80 ASP A C 1
ATOM 673 O O . ASP A 1 80 ? -5.307 10.784 -2.620 1.00 74.44 80 ASP A O 1
ATOM 677 N N . ILE A 1 81 ? -4.231 8.829 -2.710 1.00 68.56 81 ILE A N 1
ATOM 678 C CA . ILE A 1 81 ? -5.419 7.992 -2.928 1.00 68.56 81 ILE A CA 1
ATOM 679 C C . ILE A 1 81 ? -6.139 7.731 -1.609 1.00 68.56 81 ILE A C 1
ATOM 681 O O . ILE A 1 81 ? -7.360 7.770 -1.528 1.00 68.56 81 ILE A O 1
ATOM 685 N N . VAL A 1 82 ? -5.386 7.490 -0.534 1.00 65.06 82 VAL A N 1
ATOM 686 C CA . VAL A 1 82 ? -5.950 7.133 0.780 1.00 65.06 82 VAL A CA 1
ATOM 687 C C . VAL A 1 82 ? -6.384 8.339 1.620 1.00 65.06 82 VAL A C 1
ATOM 689 O O . VAL A 1 82 ? -6.827 8.151 2.759 1.00 65.06 82 VAL A O 1
ATOM 692 N N . LYS A 1 83 ? -6.241 9.564 1.093 1.00 64.12 83 LYS A N 1
ATOM 693 C CA . LYS A 1 83 ? -6.724 10.819 1.697 1.00 64.12 83 LYS A CA 1
ATOM 694 C C . LYS A 1 83 ? -8.172 11.157 1.324 1.00 64.12 83 LYS A C 1
ATOM 696 O O . LYS A 1 83 ? -8.805 11.891 2.075 1.00 64.12 83 LYS A O 1
ATOM 701 N N . PHE A 1 84 ? -8.710 10.626 0.225 1.00 47.25 84 PHE A N 1
ATOM 702 C CA . PHE A 1 84 ? -10.077 10.937 -0.196 1.00 47.25 84 PHE A CA 1
ATOM 703 C C . PHE A 1 84 ? -11.084 10.123 0.639 1.00 47.25 84 PHE A C 1
ATOM 705 O O . PHE A 1 84 ? -11.095 8.890 0.586 1.00 47.25 84 PHE A O 1
ATOM 712 N N . ARG A 1 85 ? -11.920 10.810 1.423 1.00 47.12 85 ARG A N 1
ATOM 713 C CA . ARG A 1 85 ? -13.211 10.286 1.888 1.00 47.12 85 ARG A CA 1
ATOM 714 C C . ARG A 1 85 ? -14.276 10.917 0.986 1.00 47.12 85 ARG A C 1
ATOM 716 O O . ARG A 1 85 ? -14.329 12.144 0.977 1.00 47.12 85 ARG A O 1
ATOM 723 N N . PRO A 1 86 ? -15.073 10.153 0.221 1.00 40.91 86 PRO A N 1
ATOM 724 C CA . PRO A 1 86 ? -16.309 10.711 -0.306 1.00 40.91 86 PRO A CA 1
ATOM 725 C C . PRO A 1 86 ? -17.193 11.079 0.895 1.00 40.91 86 PRO A C 1
ATOM 727 O O . PRO A 1 86 ? -17.259 10.314 1.862 1.00 40.91 86 PRO A O 1
ATOM 730 N N . TYR A 1 87 ? -17.722 12.301 0.863 1.00 40.97 87 TYR A N 1
ATOM 731 C CA . TYR A 1 87 ? -18.669 12.831 1.842 1.00 40.97 87 TYR A CA 1
ATOM 732 C C . TYR A 1 87 ? -19.959 12.014 1.850 1.00 40.97 87 TYR A C 1
ATOM 734 O O . TYR A 1 87 ? -20.351 11.547 0.756 1.00 40.97 87 TYR A O 1
#

Sequence (87 aa):
YNIRVPEPEVFVLLKLLILPRRKDNAKRMKDAYTARTLGEFLLKRIDRRVFMQTLFNELPKGWQKKIRSVSKNHFPALLDIVKFRPY